Protein AF-A0A2M6UYE9-F1 (afdb_monomer_lite)

pLDDT: mean 88.71, std 7.34, range [60.59, 97.81]

Sequence (151 aa):
MQLEGYADQTVAGYSALMRASLHWTAFEMFKKALNIKDTREIFKLHPFDSHLETIRACFTSKDFFQVVRGHLTDNKQKQQLDAFAAGDQISPLVLAKALRHIFFHGALTPNAGGASPAEVVIICDELCKYMVEVIDGEFFRHTEELIKVIG

Radius of gyration: 16.43 Å; chains: 1; bounding box: 41×33×53 Å

Secondary structure (DSSP, 8-state):
---TTS-HHHHHHHHHHHHHHHHHHHHHHHHHHTT---HHHHHHHS--HHHHHHHHHT---HHHHHHHHHH---HHHHHHHHHHHHT----THHHHHHHHHHHHTT---TTGGG--HHHHHHHHHHHHHHHHHHHHHHHHHHHHHHHHHH-

Foldseek 3Di:
DDDPPDDPLQVLLLVLLVLLLVLLVVLVVLCVVVVPPDCVVLCVVQPQVVLLVQLLVLPPQPQLLVQLLVPDPDPVLNVLSVCSNVVHRGDLVSVSVSSNVCVVVVSDGCCGRNRGSVSSNSNSVSSSVSSVVSSVVVVVVVVVVVVVVVD

Structure (mmCIF, N/CA/C/O backbone):
data_AF-A0A2M6UYE9-F1
#
_entry.id   AF-A0A2M6UYE9-F1
#
loop_
_atom_site.group_PDB
_atom_site.id
_atom_site.type_symbol
_atom_site.label_atom_id
_atom_site.label_alt_id
_atom_site.label_comp_id
_atom_site.label_asym_id
_atom_site.label_entity_id
_atom_site.label_seq_id
_atom_site.pdbx_PDB_ins_code
_atom_site.Cartn_x
_atom_site.Cartn_y
_atom_site.Cartn_z
_atom_site.occupancy
_atom_site.B_iso_or_equiv
_atom_site.auth_seq_id
_atom_site.auth_comp_id
_atom_site.auth_asym_id
_atom_site.auth_atom_id
_atom_site.pdbx_PDB_model_num
ATOM 1 N N . MET A 1 1 ? -5.298 -14.405 -13.544 1.00 62.22 1 MET A N 1
ATOM 2 C CA . MET A 1 1 ? -5.767 -13.979 -14.883 1.00 62.22 1 MET A CA 1
ATOM 3 C C . MET A 1 1 ? -4.973 -14.759 -15.928 1.00 62.22 1 MET A C 1
ATOM 5 O O . MET A 1 1 ? -3.863 -15.152 -15.599 1.00 62.22 1 MET A O 1
ATOM 9 N N . GLN A 1 2 ? -5.506 -15.014 -17.125 1.00 68.81 2 GLN A N 1
ATOM 10 C CA . GLN A 1 2 ? -4.727 -15.504 -18.273 1.00 68.81 2 GLN A CA 1
ATOM 11 C C . GLN A 1 2 ? -4.774 -14.417 -19.351 1.00 68.81 2 GLN A C 1
ATOM 13 O O . GLN A 1 2 ? -5.862 -13.967 -19.700 1.00 68.81 2 GLN A O 1
ATOM 18 N N . LEU A 1 3 ? -3.611 -13.948 -19.806 1.00 75.81 3 LEU A N 1
ATOM 19 C CA . LEU A 1 3 ? -3.490 -12.980 -20.898 1.00 75.81 3 LEU A CA 1
ATOM 20 C C . LEU A 1 3 ? -2.648 -13.628 -21.996 1.00 75.81 3 LEU A C 1
ATOM 22 O O . LEU A 1 3 ? -1.452 -13.847 -21.806 1.00 75.81 3 LEU A O 1
ATOM 26 N N . GLU A 1 4 ? -3.272 -13.965 -23.120 1.00 74.25 4 GLU A N 1
ATOM 27 C CA . GLU A 1 4 ? -2.571 -14.573 -24.252 1.00 74.25 4 GLU A CA 1
ATOM 28 C C . GLU A 1 4 ? -1.496 -13.621 -24.804 1.00 74.25 4 GLU A C 1
ATOM 30 O O . GLU A 1 4 ? -1.724 -12.421 -24.950 1.00 74.25 4 GLU A O 1
ATOM 35 N N . GLY A 1 5 ? -0.304 -14.156 -25.087 1.00 77.38 5 GLY A N 1
ATOM 36 C CA . GLY A 1 5 ? 0.824 -13.397 -25.644 1.00 77.38 5 GLY A CA 1
ATOM 37 C C . GLY A 1 5 ? 1.720 -12.678 -24.625 1.00 77.38 5 GLY A C 1
ATOM 38 O O . GLY A 1 5 ? 2.726 -12.096 -25.027 1.00 77.38 5 GLY A O 1
ATOM 39 N N . TYR A 1 6 ? 1.414 -12.740 -23.325 1.00 79.44 6 TYR A N 1
ATOM 40 C CA . TYR A 1 6 ? 2.257 -12.180 -22.261 1.00 79.44 6 TYR A CA 1
ATOM 41 C C . TYR A 1 6 ? 3.057 -13.260 -21.527 1.00 79.44 6 TYR A C 1
ATOM 43 O O . TYR A 1 6 ? 2.593 -14.383 -21.354 1.00 79.44 6 TYR A O 1
ATOM 51 N N . ALA A 1 7 ? 4.248 -12.897 -21.038 1.00 86.00 7 ALA A N 1
ATOM 52 C CA . ALA A 1 7 ? 5.017 -13.756 -20.142 1.00 86.00 7 ALA A CA 1
ATOM 53 C C . ALA A 1 7 ? 4.291 -13.931 -18.797 1.00 86.00 7 ALA A C 1
ATOM 55 O O . ALA A 1 7 ? 3.726 -12.969 -18.267 1.00 86.00 7 ALA A O 1
ATOM 56 N N . ASP A 1 8 ? 4.378 -15.124 -18.201 1.00 88.19 8 ASP A N 1
ATOM 57 C CA . ASP A 1 8 ? 3.696 -15.468 -16.941 1.00 88.19 8 ASP A CA 1
ATOM 58 C C . ASP A 1 8 ? 3.968 -14.460 -15.816 1.00 88.19 8 ASP A C 1
ATOM 60 O O . ASP A 1 8 ? 3.067 -14.094 -15.061 1.00 88.19 8 ASP A O 1
ATOM 64 N N . GLN A 1 9 ? 5.196 -13.942 -15.736 1.00 88.25 9 GLN A N 1
ATOM 65 C CA . GLN A 1 9 ? 5.573 -12.936 -14.740 1.00 88.25 9 GLN A CA 1
ATOM 66 C C . GLN A 1 9 ? 4.826 -11.610 -14.931 1.00 88.25 9 GLN A C 1
ATOM 68 O O . GLN A 1 9 ? 4.393 -10.997 -13.957 1.00 88.25 9 GLN A O 1
ATOM 73 N N . THR A 1 10 ? 4.613 -11.175 -16.174 1.00 88.88 10 THR A N 1
ATOM 74 C CA . THR A 1 10 ? 3.824 -9.973 -16.470 1.00 88.88 10 THR A CA 1
ATOM 75 C C . THR A 1 10 ? 2.355 -10.193 -16.111 1.00 88.88 10 THR A C 1
ATOM 77 O O . THR A 1 10 ? 1.732 -9.324 -15.501 1.00 88.88 10 THR A O 1
ATOM 80 N N . VAL A 1 11 ? 1.806 -11.377 -16.406 1.00 92.94 11 VAL A N 1
ATOM 81 C CA . VAL A 1 11 ? 0.434 -11.749 -16.015 1.00 92.94 11 VAL A CA 1
ATOM 82 C C . VAL A 1 11 ? 0.271 -11.770 -14.493 1.00 92.94 11 VAL A C 1
ATOM 84 O O . VAL A 1 11 ? -0.741 -11.286 -13.970 1.00 92.94 11 VAL A O 1
ATOM 87 N N . ALA A 1 12 ? 1.267 -12.287 -13.771 1.00 93.94 12 ALA A N 1
ATOM 88 C CA . ALA A 1 12 ? 1.303 -12.278 -12.314 1.00 93.94 12 ALA A CA 1
ATOM 89 C C . ALA A 1 12 ? 1.323 -10.844 -11.766 1.00 93.94 12 ALA A C 1
ATOM 91 O O . ALA A 1 12 ? 0.519 -10.519 -10.894 1.00 93.94 12 ALA A O 1
ATOM 92 N N . GLY A 1 13 ? 2.149 -9.966 -12.340 1.00 94.19 13 GLY A N 1
ATOM 93 C CA . GLY A 1 13 ? 2.201 -8.553 -11.970 1.00 94.19 13 GLY A CA 1
ATOM 94 C C . GLY A 1 13 ? 0.870 -7.825 -12.173 1.00 94.19 13 GLY A C 1
ATOM 95 O O . GLY A 1 13 ? 0.400 -7.138 -11.268 1.00 94.19 13 GLY A O 1
ATOM 96 N N . TYR A 1 14 ? 0.202 -8.023 -13.315 1.00 95.38 14 TYR A N 1
ATOM 97 C CA . TYR A 1 14 ? -1.133 -7.451 -13.542 1.00 95.38 14 TYR A CA 1
ATOM 98 C C . TYR A 1 14 ? -2.161 -8.006 -12.556 1.00 95.38 14 TYR A C 1
ATOM 100 O O . TYR A 1 14 ? -2.985 -7.262 -12.022 1.00 95.38 14 TYR A O 1
ATOM 108 N N . SER A 1 15 ? -2.100 -9.311 -12.289 1.00 95.75 15 SER A N 1
ATOM 109 C CA . SER A 1 15 ? -2.980 -9.953 -11.311 1.00 95.75 15 SER A CA 1
ATOM 110 C C . SER A 1 15 ? -2.762 -9.379 -9.905 1.00 95.75 15 SER A C 1
ATOM 112 O O . SER A 1 15 ? -3.735 -9.171 -9.182 1.00 95.75 15 SER A O 1
ATOM 114 N N . ALA A 1 16 ? -1.518 -9.076 -9.529 1.00 96.44 16 ALA A N 1
ATOM 115 C CA . ALA A 1 16 ? -1.179 -8.485 -8.240 1.00 96.44 16 ALA A CA 1
ATOM 116 C C . ALA A 1 16 ? -1.637 -7.021 -8.126 1.00 96.44 16 ALA A C 1
ATOM 118 O O . ALA A 1 16 ? -2.273 -6.669 -7.133 1.00 96.44 16 ALA A O 1
ATOM 119 N N . LEU A 1 17 ? -1.431 -6.199 -9.163 1.00 96.31 17 LEU A N 1
ATOM 120 C CA . LEU A 1 17 ? -1.948 -4.823 -9.220 1.00 96.31 17 LEU A CA 1
ATOM 121 C C . LEU A 1 17 ? -3.476 -4.780 -9.091 1.00 96.31 17 LEU A C 1
ATOM 123 O O . LEU A 1 17 ? -4.019 -3.978 -8.325 1.00 96.31 17 LEU A O 1
ATOM 127 N N . MET A 1 18 ? -4.174 -5.671 -9.801 1.00 97.19 18 ME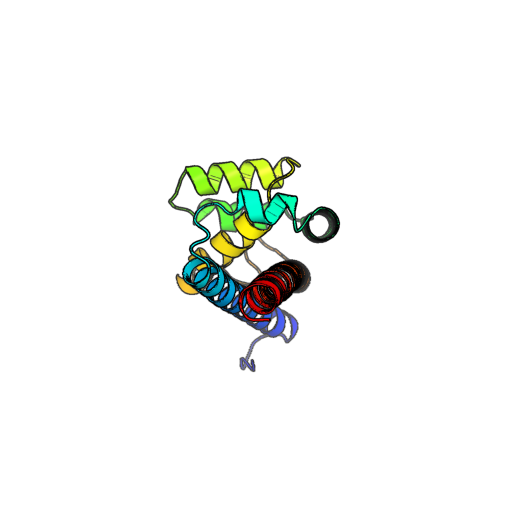T A N 1
ATOM 128 C CA . MET A 1 18 ? -5.627 -5.796 -9.699 1.00 97.19 18 MET A CA 1
ATOM 129 C C . MET A 1 18 ? -6.048 -6.222 -8.290 1.00 97.19 18 MET A C 1
ATOM 131 O O . MET A 1 18 ? -6.933 -5.606 -7.699 1.00 97.19 18 MET A O 1
ATOM 135 N N . ARG A 1 19 ? -5.384 -7.234 -7.717 1.00 97.44 19 ARG A N 1
ATOM 136 C CA . ARG A 1 19 ? -5.658 -7.710 -6.356 1.00 97.44 19 ARG A CA 1
ATOM 137 C C . ARG A 1 19 ? -5.482 -6.592 -5.326 1.00 97.44 19 ARG A C 1
ATOM 139 O O . ARG A 1 19 ? -6.410 -6.359 -4.554 1.00 97.44 19 ARG A O 1
ATOM 146 N N . ALA A 1 20 ? -4.362 -5.873 -5.344 1.00 97.56 20 ALA A N 1
ATOM 147 C CA . ALA A 1 20 ? -4.111 -4.755 -4.434 1.00 97.56 20 ALA A CA 1
ATOM 148 C C . ALA A 1 20 ? -5.142 -3.630 -4.599 1.00 97.56 20 ALA A C 1
ATOM 150 O O . ALA A 1 20 ? -5.629 -3.079 -3.612 1.00 97.56 20 ALA A O 1
ATOM 151 N N . SER A 1 21 ? -5.544 -3.342 -5.838 1.00 97.31 21 SER A N 1
ATOM 152 C CA . SER A 1 21 ? -6.580 -2.349 -6.133 1.00 97.31 21 SER A CA 1
ATOM 153 C C . SER A 1 21 ? -7.942 -2.731 -5.542 1.00 97.31 21 SER A C 1
ATOM 155 O O . SER A 1 21 ? -8.621 -1.879 -4.967 1.00 97.31 21 SER A O 1
ATOM 157 N N . LEU A 1 22 ? -8.328 -4.009 -5.628 1.00 97.00 22 LEU A N 1
ATOM 158 C CA . LEU A 1 22 ? -9.563 -4.521 -5.025 1.00 97.00 22 LEU A CA 1
ATOM 159 C C . LEU A 1 22 ? -9.511 -4.513 -3.492 1.00 97.00 22 LEU A C 1
ATOM 161 O O . LEU A 1 22 ? -10.486 -4.112 -2.858 1.00 97.00 22 LEU A O 1
ATOM 165 N N . HIS A 1 23 ? -8.376 -4.889 -2.894 1.00 97.62 23 HIS A N 1
ATOM 166 C CA . HIS A 1 23 ? -8.188 -4.815 -1.441 1.00 97.62 23 HIS A CA 1
ATOM 167 C C . HIS A 1 23 ? -8.283 -3.373 -0.939 1.00 97.62 23 HIS A C 1
ATOM 169 O O . HIS A 1 23 ? -8.942 -3.125 0.066 1.00 97.62 23 HIS A O 1
ATOM 175 N N . TRP A 1 24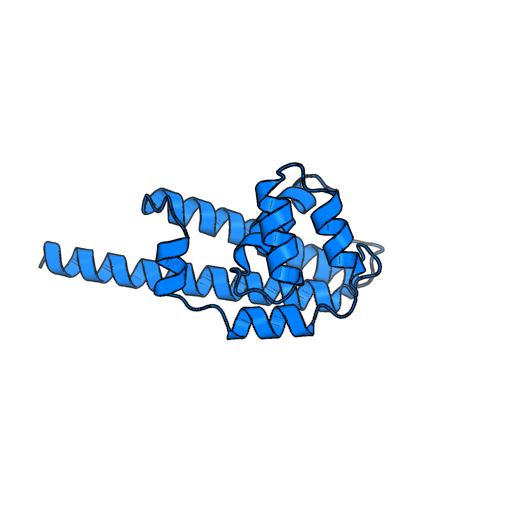 ? -7.723 -2.405 -1.673 1.00 96.69 24 TRP A N 1
ATOM 176 C CA . TRP A 1 24 ? -7.897 -0.990 -1.343 1.00 96.69 24 TRP A CA 1
ATOM 177 C C . TRP A 1 24 ? -9.368 -0.575 -1.368 1.00 96.69 24 TRP A C 1
ATOM 179 O O . TRP A 1 24 ? -9.830 0.114 -0.462 1.00 96.69 24 TRP A O 1
ATOM 189 N N . THR A 1 25 ? -10.131 -1.002 -2.376 1.00 95.88 25 THR A N 1
ATOM 190 C CA . THR A 1 25 ? -11.571 -0.722 -2.424 1.00 95.88 25 THR A CA 1
ATOM 191 C C . THR A 1 25 ? -12.309 -1.334 -1.230 1.00 95.88 25 THR A C 1
ATOM 193 O O . THR A 1 25 ? -13.133 -0.650 -0.622 1.00 95.88 25 THR A O 1
ATOM 196 N N . ALA A 1 26 ? -11.993 -2.576 -0.847 1.00 96.06 26 ALA A N 1
ATOM 197 C CA . ALA A 1 26 ? -12.557 -3.202 0.350 1.00 96.06 26 ALA A CA 1
ATOM 198 C C . ALA A 1 26 ? -12.201 -2.414 1.622 1.00 96.06 26 ALA A C 1
ATOM 200 O O . ALA A 1 26 ? -13.083 -2.092 2.417 1.00 96.06 26 ALA A O 1
ATOM 201 N N . PHE A 1 27 ? -10.939 -2.012 1.761 1.00 95.19 27 PHE A N 1
ATOM 202 C CA . PHE A 1 27 ? -10.446 -1.193 2.864 1.00 95.19 27 PHE A CA 1
ATOM 203 C C . PHE A 1 27 ? -11.143 0.178 2.951 1.00 95.19 27 PHE A C 1
ATOM 205 O O . PHE A 1 27 ? -11.522 0.628 4.034 1.00 95.19 27 PHE A O 1
ATOM 212 N N . GLU A 1 28 ? -11.376 0.850 1.819 1.00 94.00 28 GLU A N 1
ATOM 213 C CA . GLU A 1 28 ? -12.136 2.107 1.781 1.00 94.00 28 GLU A CA 1
ATOM 214 C C . GLU A 1 28 ? -13.582 1.920 2.246 1.00 94.00 28 GLU A C 1
ATOM 216 O O . GLU A 1 28 ? -14.096 2.748 3.006 1.00 94.00 28 GLU A O 1
ATOM 221 N N . MET A 1 29 ? -14.241 0.842 1.812 1.00 95.31 29 MET A N 1
ATOM 222 C CA . MET A 1 29 ? -15.608 0.539 2.240 1.00 95.31 29 MET A CA 1
ATOM 223 C C . MET A 1 29 ? -15.669 0.180 3.721 1.00 95.31 29 MET A C 1
ATOM 225 O O . MET A 1 29 ? -16.563 0.654 4.419 1.00 95.31 29 MET A O 1
ATOM 229 N N . PHE A 1 30 ? -14.689 -0.570 4.217 1.00 93.50 30 PHE A N 1
ATOM 230 C CA . PHE A 1 30 ? -14.559 -0.902 5.629 1.00 93.50 30 PHE A CA 1
ATOM 231 C C . PHE A 1 30 ? -14.445 0.352 6.503 1.00 93.50 30 PHE A C 1
ATOM 233 O O . PHE A 1 30 ? -15.254 0.565 7.407 1.00 93.50 30 PHE A O 1
ATOM 240 N N . LYS A 1 31 ? -13.524 1.262 6.165 1.00 91.69 31 LYS A N 1
ATOM 241 C CA . LYS A 1 31 ? -13.409 2.553 6.858 1.00 91.69 31 LYS A CA 1
ATOM 242 C C . LYS A 1 31 ?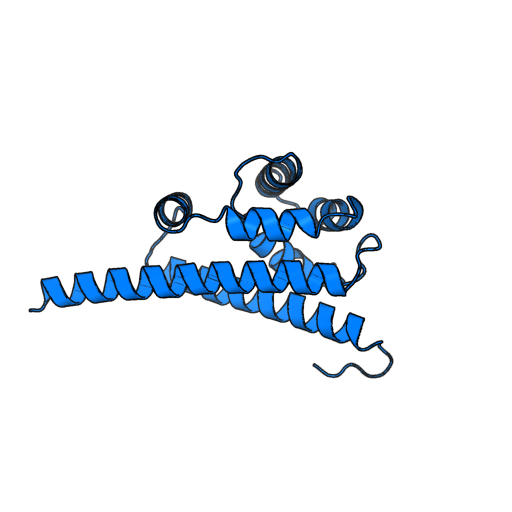 -14.709 3.346 6.841 1.00 91.69 31 LYS A C 1
ATOM 244 O O . LYS A 1 31 ? -15.056 3.978 7.835 1.00 91.69 31 LYS A O 1
ATOM 249 N N . LYS A 1 32 ? -15.416 3.341 5.708 1.00 92.88 32 LYS A N 1
ATOM 250 C CA . LYS A 1 32 ? -16.702 4.031 5.574 1.00 92.88 32 LYS A CA 1
ATOM 251 C C . LYS A 1 32 ? -17.758 3.420 6.498 1.00 92.88 32 LYS A C 1
ATOM 253 O O . LYS A 1 32 ? -18.482 4.179 7.134 1.00 92.88 32 LYS A O 1
ATOM 258 N N . ALA A 1 33 ? -17.823 2.093 6.594 1.00 91.38 33 ALA A N 1
ATOM 259 C CA . ALA A 1 33 ? -18.753 1.388 7.476 1.00 91.38 33 ALA A CA 1
ATOM 260 C C . ALA A 1 33 ? -18.513 1.722 8.957 1.00 91.38 33 ALA A C 1
ATOM 262 O O . ALA A 1 33 ? -19.467 1.924 9.700 1.00 91.38 33 ALA A O 1
ATOM 263 N N . LEU A 1 34 ? -17.248 1.866 9.357 1.00 87.69 34 LEU A N 1
ATOM 264 C CA . LEU A 1 34 ? -16.853 2.224 10.723 1.00 87.69 34 LEU A CA 1
ATOM 265 C C . LEU A 1 34 ? -16.777 3.739 10.980 1.00 87.69 34 LEU A C 1
ATOM 267 O O . LEU A 1 34 ? -16.364 4.166 12.053 1.00 87.69 34 LEU A O 1
ATOM 271 N N . ASN A 1 35 ? -17.144 4.572 10.000 1.00 88.19 35 ASN A N 1
ATOM 272 C CA . ASN A 1 35 ? -17.016 6.033 10.062 1.00 88.19 35 ASN A CA 1
ATOM 273 C C . ASN A 1 35 ? -15.589 6.521 10.421 1.00 88.19 35 ASN A C 1
ATOM 275 O O . ASN A 1 35 ? -15.406 7.598 10.995 1.00 88.19 35 ASN A O 1
ATOM 279 N N . ILE A 1 36 ? -14.561 5.756 10.037 1.00 85.50 36 ILE A N 1
ATOM 280 C CA . ILE A 1 36 ? -13.154 6.105 10.251 1.00 85.50 36 ILE A CA 1
ATOM 281 C C . ILE A 1 36 ? -12.736 7.133 9.199 1.00 85.50 36 ILE A C 1
ATOM 283 O O . ILE A 1 36 ? -12.431 6.812 8.043 1.00 85.50 36 ILE A O 1
ATOM 287 N N . LYS A 1 37 ? -12.707 8.401 9.611 1.00 78.69 37 LYS A N 1
ATOM 288 C CA . LYS A 1 37 ? -12.279 9.520 8.757 1.00 78.69 37 LYS A CA 1
ATOM 289 C C . LYS A 1 37 ? -10.762 9.662 8.704 1.00 78.69 37 LYS A C 1
ATOM 291 O O . LYS A 1 37 ? -10.223 10.040 7.663 1.00 78.69 37 LYS A O 1
ATOM 296 N N . ASP A 1 38 ? -10.081 9.336 9.799 1.00 77.50 38 ASP A N 1
ATOM 297 C CA . ASP A 1 38 ? -8.642 9.508 9.949 1.00 77.50 38 ASP A CA 1
ATOM 298 C C . ASP A 1 38 ? -7.926 8.162 10.096 1.00 77.50 38 ASP A C 1
ATOM 300 O O . ASP A 1 38 ? -8.083 7.449 11.080 1.00 77.50 38 ASP A O 1
ATOM 304 N N . THR A 1 39 ? -7.094 7.813 9.116 1.00 78.75 39 THR A N 1
ATOM 305 C CA . THR A 1 39 ? -6.303 6.574 9.152 1.00 78.75 39 THR A CA 1
ATOM 306 C C . THR A 1 39 ? -5.158 6.618 10.159 1.00 78.75 39 THR A C 1
ATOM 308 O O . THR A 1 39 ? -4.553 5.586 10.417 1.00 78.75 39 THR A O 1
ATOM 311 N N . ARG A 1 40 ? -4.844 7.778 10.750 1.00 78.38 40 ARG A N 1
ATOM 312 C CA . ARG A 1 40 ? -3.806 7.872 11.788 1.00 78.38 40 ARG A CA 1
ATOM 313 C C . ARG A 1 40 ? -4.163 7.085 13.047 1.00 78.38 40 ARG A C 1
ATOM 315 O O . ARG A 1 40 ? -3.258 6.631 13.735 1.00 78.38 40 ARG A O 1
ATOM 322 N N . GLU A 1 41 ? -5.450 6.921 13.347 1.00 76.62 41 GLU A N 1
ATOM 323 C CA . GLU A 1 41 ? -5.905 6.107 14.482 1.00 76.62 41 GLU A CA 1
ATOM 324 C C . GLU A 1 41 ? -5.651 4.621 14.231 1.00 76.62 41 GLU A C 1
ATOM 326 O O . GLU A 1 41 ? -5.102 3.942 15.094 1.00 76.62 41 GLU A O 1
ATOM 331 N N . ILE A 1 42 ? -5.918 4.162 13.005 1.00 81.12 42 ILE A N 1
ATOM 332 C CA . ILE A 1 42 ? -5.599 2.803 12.553 1.00 81.12 42 ILE A CA 1
ATOM 333 C C . ILE A 1 42 ? -4.104 2.513 12.733 1.00 81.12 42 ILE A C 1
ATOM 335 O O . ILE A 1 42 ? -3.746 1.477 13.274 1.00 81.12 42 ILE A O 1
ATOM 339 N N . PHE A 1 43 ? -3.220 3.436 12.346 1.00 82.62 43 PHE A N 1
ATOM 340 C CA . PHE A 1 43 ? -1.769 3.204 12.405 1.00 82.62 43 PHE A CA 1
ATOM 341 C C . PHE A 1 43 ? -1.210 3.053 13.818 1.00 82.62 43 PHE A C 1
ATOM 343 O O . PHE A 1 43 ? -0.165 2.436 13.992 1.00 82.62 43 PHE A O 1
ATOM 350 N N . LYS A 1 44 ? -1.883 3.612 14.829 1.00 83.00 44 LYS A N 1
ATOM 351 C CA . LYS A 1 44 ? -1.479 3.421 16.229 1.00 83.00 44 LYS A CA 1
ATOM 352 C C . LYS A 1 44 ? -1.794 2.014 16.727 1.00 83.00 44 LYS A C 1
ATOM 354 O O . LYS A 1 44 ? -1.093 1.521 17.602 1.00 83.00 44 LYS A O 1
ATOM 359 N N . LEU A 1 45 ? -2.867 1.419 16.211 1.00 86.50 45 LEU A N 1
ATOM 360 C CA . LEU A 1 45 ? -3.347 0.098 16.613 1.00 86.50 45 LEU A CA 1
ATOM 361 C C . LEU A 1 45 ? -2.745 -1.015 15.747 1.00 86.50 45 LEU A C 1
ATOM 363 O O . LEU A 1 45 ? -2.568 -2.129 16.226 1.00 86.50 45 LEU A O 1
ATOM 367 N N . HIS A 1 46 ? -2.388 -0.685 14.505 1.00 90.25 46 HIS A N 1
ATOM 368 C CA . HIS A 1 46 ? -1.890 -1.609 13.489 1.00 90.25 46 HIS A CA 1
ATOM 369 C C . HIS A 1 46 ? -0.563 -1.084 12.922 1.00 90.25 46 HIS A C 1
ATOM 371 O O . HIS A 1 46 ? -0.564 -0.422 11.871 1.00 90.25 46 HIS A O 1
ATOM 377 N N . PRO A 1 47 ? 0.561 -1.304 13.635 1.00 89.62 47 PRO A N 1
ATOM 378 C CA . PRO A 1 47 ? 1.881 -0.882 13.176 1.00 89.62 47 PRO A CA 1
ATOM 379 C C . PRO A 1 47 ? 2.228 -1.547 11.841 1.00 89.62 47 PRO A C 1
ATOM 381 O O . PRO A 1 47 ? 1.752 -2.635 11.528 1.00 89.62 47 PRO A O 1
ATOM 384 N N . PHE A 1 48 ? 3.043 -0.873 11.033 1.00 91.62 48 PHE A N 1
ATOM 385 C CA . PHE A 1 48 ? 3.316 -1.273 9.648 1.00 91.62 48 PHE A CA 1
ATOM 386 C C . PHE A 1 48 ? 4.803 -1.449 9.338 1.00 91.62 48 PHE A C 1
ATOM 388 O O . PHE A 1 48 ? 5.160 -1.577 8.168 1.00 91.62 48 PHE A O 1
ATOM 395 N N . ASP A 1 49 ? 5.672 -1.430 10.350 1.00 90.56 49 ASP A N 1
ATOM 396 C CA . ASP A 1 49 ? 7.127 -1.410 10.171 1.00 90.56 49 ASP A CA 1
ATOM 397 C C . ASP A 1 49 ? 7.631 -2.595 9.331 1.00 90.56 49 ASP A C 1
ATOM 399 O O . ASP A 1 49 ? 8.353 -2.392 8.357 1.00 90.56 49 ASP A O 1
ATOM 403 N N . SER A 1 50 ? 7.167 -3.815 9.616 1.00 91.06 50 SER A N 1
ATOM 404 C CA . SER A 1 50 ? 7.561 -5.033 8.888 1.00 91.06 50 SER A CA 1
ATOM 405 C C . SER A 1 50 ? 7.154 -5.011 7.408 1.00 91.06 50 SER A C 1
ATOM 407 O O . SER A 1 50 ? 7.945 -5.358 6.523 1.00 91.06 50 SER A O 1
ATOM 409 N N . HIS A 1 51 ? 5.929 -4.568 7.111 1.00 92.81 51 HIS A N 1
ATOM 410 C CA . HIS A 1 51 ? 5.462 -4.409 5.734 1.00 92.81 51 HIS A CA 1
ATOM 411 C C . HIS A 1 51 ? 6.244 -3.313 5.019 1.00 92.81 51 HIS A C 1
ATOM 413 O O . HIS A 1 51 ? 6.628 -3.472 3.862 1.00 92.81 51 HIS A O 1
ATOM 419 N N . LEU A 1 52 ? 6.502 -2.202 5.709 1.00 89.88 52 LEU A N 1
ATOM 420 C CA . LEU A 1 52 ? 7.246 -1.077 5.167 1.00 89.88 52 LEU A CA 1
ATOM 421 C C . LEU A 1 52 ? 8.681 -1.475 4.808 1.00 89.88 52 LEU A C 1
ATOM 423 O O . LEU A 1 52 ? 9.145 -1.130 3.723 1.00 89.88 52 LEU A O 1
ATOM 427 N N . GLU A 1 53 ? 9.362 -2.222 5.675 1.00 90.06 53 GLU A N 1
ATOM 428 C CA . GLU A 1 53 ? 10.699 -2.764 5.421 1.00 90.06 53 GLU A CA 1
ATOM 429 C C . GLU A 1 53 ? 10.716 -3.685 4.199 1.00 90.06 53 GLU A C 1
ATOM 431 O O . GLU A 1 53 ? 11.547 -3.511 3.306 1.00 90.06 53 GLU A O 1
ATOM 436 N N . THR A 1 54 ? 9.759 -4.612 4.108 1.00 91.19 54 THR A N 1
ATOM 437 C CA . THR A 1 54 ? 9.667 -5.561 2.986 1.00 91.19 54 THR A CA 1
ATOM 438 C C . THR A 1 54 ? 9.409 -4.843 1.664 1.00 91.19 54 THR A C 1
ATOM 440 O O . THR A 1 54 ? 10.071 -5.099 0.655 1.00 91.19 54 THR A O 1
ATOM 443 N N . ILE A 1 55 ? 8.479 -3.889 1.676 1.00 90.56 55 ILE A N 1
ATOM 444 C CA . ILE A 1 55 ? 8.162 -3.063 0.517 1.00 90.56 55 ILE A CA 1
ATOM 445 C C . ILE A 1 55 ? 9.405 -2.263 0.089 1.00 90.56 55 ILE A C 1
ATOM 447 O O . ILE A 1 55 ? 9.751 -2.257 -1.090 1.00 90.56 55 ILE A O 1
ATOM 451 N N . ARG A 1 56 ? 10.123 -1.641 1.036 1.00 87.06 56 ARG A N 1
ATOM 452 C CA . ARG A 1 56 ? 11.367 -0.886 0.784 1.00 87.06 56 ARG A CA 1
ATOM 453 C C . ARG A 1 56 ? 12.502 -1.741 0.244 1.00 87.06 56 ARG A C 1
ATOM 455 O O . ARG A 1 56 ? 13.229 -1.271 -0.625 1.00 87.06 56 ARG A O 1
ATOM 462 N N . ALA A 1 57 ? 12.631 -2.984 0.695 1.00 87.88 57 ALA A N 1
ATOM 463 C CA . ALA A 1 57 ? 13.633 -3.908 0.172 1.00 87.88 57 ALA A CA 1
ATOM 464 C C . ALA A 1 57 ? 13.419 -4.227 -1.320 1.00 87.88 57 ALA A C 1
ATOM 466 O O . ALA A 1 57 ? 14.384 -4.472 -2.040 1.00 87.88 57 ALA A O 1
ATOM 467 N N . CYS A 1 58 ? 12.173 -4.170 -1.800 1.00 83.56 58 CYS A N 1
ATOM 468 C CA . CYS A 1 58 ? 11.828 -4.378 -3.210 1.00 83.56 58 CYS A CA 1
ATOM 469 C C . CYS A 1 58 ? 11.973 -3.113 -4.069 1.00 83.56 58 CYS A C 1
ATOM 471 O O . CYS A 1 58 ? 11.861 -3.177 -5.290 1.00 83.56 58 CYS A O 1
ATOM 473 N N . PHE A 1 59 ? 12.226 -1.954 -3.458 1.00 72.88 59 PHE A N 1
ATOM 474 C CA . PHE A 1 59 ? 12.392 -0.679 -4.154 1.00 72.88 59 PHE A CA 1
ATOM 475 C C . PHE A 1 59 ? 13.835 -0.483 -4.647 1.00 72.88 59 PHE A C 1
ATOM 477 O O . PHE A 1 59 ? 14.495 0.504 -4.321 1.00 72.88 59 PHE A O 1
ATOM 484 N N . THR A 1 60 ? 14.343 -1.423 -5.451 1.00 65.19 60 THR A N 1
ATOM 485 C CA . THR A 1 60 ? 15.700 -1.317 -6.016 1.00 65.19 60 THR A CA 1
ATOM 486 C C . THR A 1 60 ? 15.764 -0.340 -7.196 1.00 65.19 60 THR A C 1
ATOM 488 O O . THR A 1 60 ? 16.767 0.356 -7.370 1.00 65.19 60 THR A O 1
ATOM 491 N N . SER A 1 61 ? 14.674 -0.206 -7.963 1.00 61.41 61 SER A N 1
ATOM 492 C CA . SER A 1 61 ? 14.547 0.782 -9.037 1.00 61.41 61 SER A CA 1
ATOM 493 C C . SER A 1 61 ? 13.807 2.034 -8.544 1.00 61.41 61 SER A C 1
ATOM 495 O O . SER A 1 61 ? 12.629 2.002 -8.182 1.00 61.41 61 SER A O 1
ATOM 497 N N . LYS A 1 62 ? 14.488 3.189 -8.549 1.00 64.94 62 LYS A N 1
ATOM 498 C CA . LYS A 1 62 ? 13.850 4.495 -8.270 1.00 64.94 62 LYS A CA 1
ATOM 499 C C . LYS A 1 62 ? 12.735 4.816 -9.275 1.00 64.94 62 LYS A C 1
ATOM 501 O O . LYS A 1 62 ? 11.853 5.624 -8.991 1.00 64.94 62 LYS A O 1
ATOM 506 N N . ASP A 1 63 ? 12.756 4.159 -10.424 1.00 77.00 63 ASP A N 1
ATOM 507 C CA . ASP A 1 63 ? 11.951 4.488 -11.587 1.00 77.00 63 ASP A CA 1
ATOM 508 C C . ASP A 1 63 ? 10.480 4.066 -11.446 1.00 77.00 63 ASP A C 1
ATOM 510 O O . ASP A 1 63 ? 9.603 4.834 -11.842 1.00 77.00 63 ASP A O 1
ATOM 514 N N . PHE A 1 64 ? 10.166 2.932 -10.798 1.00 83.62 64 PHE A N 1
ATOM 515 C CA . PHE A 1 64 ? 8.766 2.541 -10.547 1.00 83.62 64 PHE A CA 1
ATOM 516 C C . PHE A 1 64 ? 8.029 3.605 -9.732 1.00 83.62 64 PHE A C 1
ATOM 518 O O . PHE A 1 64 ? 6.937 4.057 -10.077 1.00 83.62 64 PHE A O 1
ATOM 525 N N . PHE A 1 65 ? 8.672 4.049 -8.655 1.00 83.88 65 PHE A N 1
ATOM 526 C CA . PHE A 1 65 ? 8.133 5.067 -7.774 1.00 83.88 65 PHE A CA 1
ATOM 527 C C . PHE A 1 65 ? 7.960 6.405 -8.498 1.00 83.88 65 PHE A C 1
ATOM 529 O O . PHE A 1 65 ? 6.928 7.056 -8.337 1.00 83.88 65 PHE A O 1
ATOM 536 N N . GLN A 1 66 ? 8.928 6.807 -9.329 1.00 86.31 66 GLN A N 1
ATOM 537 C CA . GLN A 1 66 ? 8.802 8.027 -10.127 1.00 86.31 66 GLN A CA 1
ATOM 538 C C . GLN A 1 66 ? 7.646 7.941 -11.124 1.00 86.31 66 GLN A C 1
ATOM 540 O O . GLN A 1 66 ? 6.927 8.926 -11.293 1.00 86.31 66 GLN A O 1
ATOM 545 N N . VAL A 1 67 ? 7.400 6.771 -11.723 1.00 88.75 67 VAL A N 1
ATOM 546 C CA . VAL A 1 67 ? 6.222 6.566 -12.576 1.00 88.75 67 VAL A CA 1
ATOM 547 C C . VAL A 1 67 ? 4.936 6.717 -11.770 1.00 88.75 67 VAL A C 1
ATOM 549 O O . VAL A 1 67 ? 4.052 7.466 -12.189 1.00 88.75 67 VAL A O 1
ATOM 552 N N . VAL A 1 68 ? 4.834 6.078 -10.601 1.00 89.69 68 VAL A N 1
ATOM 553 C CA . VAL A 1 68 ? 3.658 6.213 -9.726 1.00 89.69 68 VAL A CA 1
ATOM 554 C C . VAL A 1 68 ? 3.449 7.684 -9.352 1.00 89.69 68 VAL A C 1
ATOM 556 O O . VAL A 1 68 ? 2.383 8.253 -9.579 1.00 89.69 68 VAL A O 1
ATOM 559 N N . ARG A 1 69 ? 4.491 8.347 -8.851 1.00 90.69 69 ARG A N 1
ATOM 560 C CA . ARG A 1 69 ? 4.461 9.757 -8.454 1.00 90.69 69 ARG A CA 1
ATOM 561 C C . ARG A 1 69 ? 4.083 10.692 -9.607 1.00 90.69 69 ARG A C 1
ATOM 563 O O . ARG A 1 69 ? 3.320 11.638 -9.398 1.00 90.69 69 ARG A O 1
ATOM 570 N N . GLY A 1 70 ? 4.613 10.446 -10.804 1.00 90.81 70 GLY A N 1
ATOM 571 C CA . GLY A 1 70 ? 4.402 11.264 -12.000 1.00 90.81 70 GLY A CA 1
ATOM 572 C C . GLY A 1 70 ? 2.952 11.285 -12.481 1.00 90.81 70 GLY A C 1
ATOM 573 O O . GLY A 1 70 ? 2.504 12.302 -13.003 1.00 90.81 70 GLY A O 1
ATOM 574 N N . HIS A 1 71 ? 2.203 10.209 -12.234 1.00 92.19 71 HIS A N 1
ATOM 575 C CA . HIS A 1 71 ? 0.794 10.095 -12.619 1.00 92.19 71 HIS A CA 1
ATOM 576 C C . HIS A 1 71 ? -0.188 10.604 -11.558 1.00 92.19 71 HIS A 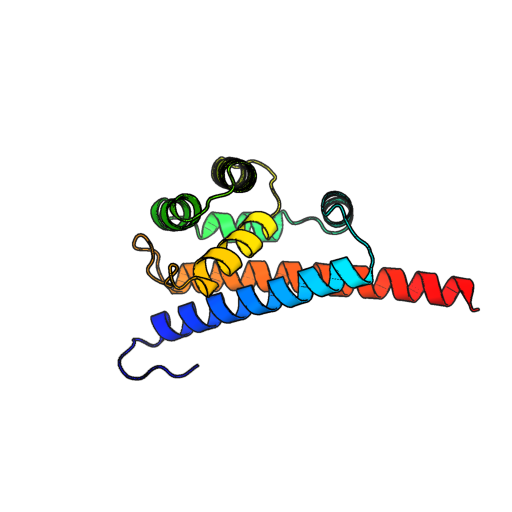C 1
ATOM 578 O O . HIS A 1 71 ? -1.386 10.691 -11.821 1.00 92.19 71 HIS A O 1
ATOM 584 N N . LEU A 1 72 ? 0.286 10.964 -10.362 1.00 90.12 72 LEU A N 1
ATOM 585 C CA . LEU A 1 72 ? -0.566 11.608 -9.369 1.00 90.12 72 LEU A CA 1
ATOM 586 C C . LEU A 1 72 ? -0.873 13.053 -9.780 1.00 90.12 72 LEU A C 1
ATOM 588 O O . LEU A 1 72 ? -0.022 13.772 -10.306 1.00 90.12 72 LEU A O 1
ATOM 592 N N . THR A 1 73 ? -2.076 13.525 -9.470 1.00 88.06 73 THR A N 1
ATOM 593 C CA . THR A 1 73 ? -2.464 14.938 -9.630 1.00 88.06 73 THR A CA 1
ATOM 594 C C . THR A 1 73 ? -2.526 15.670 -8.290 1.00 88.06 73 THR A C 1
ATOM 596 O O . THR A 1 73 ? -2.195 16.851 -8.224 1.00 88.06 73 THR A O 1
ATOM 599 N N . ASP A 1 74 ? -2.856 14.963 -7.207 1.00 89.94 74 ASP A N 1
ATOM 600 C CA . ASP A 1 74 ? -2.911 15.502 -5.847 1.00 89.94 74 ASP A CA 1
ATOM 601 C C . ASP A 1 74 ? -1.503 15.747 -5.270 1.00 89.94 74 ASP A C 1
ATOM 603 O O . ASP A 1 74 ? -0.735 14.814 -5.017 1.00 89.94 74 ASP A O 1
ATOM 607 N N . ASN A 1 75 ? -1.179 17.018 -5.011 1.00 90.25 75 ASN A N 1
ATOM 608 C CA . ASN A 1 75 ? 0.097 17.431 -4.424 1.00 90.25 75 ASN A CA 1
ATOM 609 C C . ASN A 1 75 ? 0.318 16.868 -3.017 1.00 90.25 75 ASN A C 1
ATOM 611 O O . ASN A 1 75 ? 1.455 16.553 -2.666 1.00 90.25 75 ASN A O 1
ATOM 615 N N . LYS A 1 76 ? -0.742 16.698 -2.219 1.00 89.50 76 LYS A N 1
ATOM 616 C CA . LYS A 1 76 ? -0.618 16.113 -0.881 1.00 89.50 76 LYS A CA 1
ATOM 617 C C . LYS A 1 76 ? -0.210 14.648 -0.982 1.00 89.50 76 LYS A C 1
ATOM 619 O O . LYS A 1 76 ? 0.695 14.213 -0.278 1.00 89.50 76 LYS A O 1
ATOM 624 N N . GLN A 1 77 ? -0.835 13.900 -1.889 1.00 88.06 77 GLN A N 1
ATOM 625 C CA . GLN A 1 77 ? -0.480 12.502 -2.117 1.00 88.06 77 GLN A CA 1
ATOM 626 C C . GLN A 1 77 ? 0.944 12.361 -2.670 1.00 88.06 77 GLN A C 1
ATOM 628 O O . GLN A 1 77 ? 1.665 11.471 -2.229 1.00 88.06 77 GLN A O 1
ATOM 633 N N . LYS A 1 78 ? 1.384 13.267 -3.557 1.00 91.94 78 LYS A N 1
ATOM 634 C CA . LYS A 1 78 ? 2.785 13.322 -4.014 1.00 91.94 78 LYS A CA 1
ATOM 635 C C . LYS A 1 78 ? 3.762 13.517 -2.861 1.00 91.94 78 LYS A C 1
ATOM 637 O O . LYS A 1 78 ? 4.722 12.769 -2.774 1.00 91.94 78 LYS A O 1
ATOM 642 N N . GLN A 1 79 ? 3.497 14.465 -1.963 1.00 91.62 79 GLN A N 1
ATOM 643 C CA . GLN A 1 79 ? 4.359 14.719 -0.804 1.00 91.62 79 GLN A CA 1
ATOM 644 C C . GLN A 1 79 ? 4.431 13.520 0.147 1.00 91.62 79 GLN A C 1
ATOM 646 O O . GLN A 1 79 ? 5.505 13.182 0.628 1.00 91.62 79 GLN A O 1
ATOM 651 N N . GLN A 1 80 ? 3.301 12.857 0.407 1.00 89.81 80 GLN A N 1
ATOM 652 C CA . GLN A 1 80 ? 3.284 11.649 1.238 1.00 89.81 80 GLN A CA 1
ATOM 653 C C . GLN A 1 80 ? 4.077 10.512 0.596 1.00 89.81 80 GLN A C 1
ATOM 655 O O . GLN A 1 80 ? 4.772 9.772 1.286 1.00 89.81 80 GLN A O 1
ATOM 660 N N . LEU A 1 81 ? 3.965 10.384 -0.724 1.00 88.50 81 LEU A N 1
ATOM 661 C CA . LEU A 1 81 ? 4.715 9.407 -1.486 1.00 88.50 81 LEU A CA 1
ATOM 662 C C . LEU A 1 81 ? 6.218 9.757 -1.426 1.00 88.50 81 LEU A C 1
ATOM 664 O O . LEU A 1 81 ? 7.025 8.889 -1.111 1.00 88.50 81 LEU A O 1
ATOM 668 N N . ASP A 1 82 ? 6.601 11.024 -1.622 1.00 89.38 82 ASP A N 1
ATOM 669 C CA . ASP A 1 82 ? 7.993 11.500 -1.521 1.00 89.38 82 ASP A CA 1
ATOM 670 C C . ASP A 1 82 ? 8.613 11.214 -0.149 1.00 89.38 82 ASP A C 1
ATOM 672 O O . ASP A 1 82 ? 9.715 10.675 -0.075 1.00 89.38 82 ASP A O 1
ATOM 676 N N . ALA A 1 83 ? 7.882 11.501 0.929 1.00 88.94 83 ALA A N 1
ATOM 677 C CA . ALA A 1 83 ? 8.285 11.164 2.292 1.00 88.94 83 ALA A CA 1
ATOM 678 C C . ALA A 1 83 ? 8.465 9.645 2.469 1.00 88.94 83 ALA A C 1
ATOM 680 O O . ALA A 1 83 ? 9.473 9.182 3.003 1.00 88.94 83 ALA A O 1
ATOM 681 N N . PHE A 1 84 ? 7.532 8.847 1.938 1.00 85.75 84 PHE A N 1
ATOM 682 C CA . PHE A 1 84 ? 7.632 7.389 1.949 1.00 85.75 84 PHE A CA 1
ATOM 683 C C . PHE A 1 84 ? 8.923 6.888 1.270 1.00 85.75 84 PHE A C 1
ATOM 685 O O . PHE A 1 84 ? 9.595 6.015 1.828 1.00 85.75 84 PHE A O 1
ATOM 692 N N . ALA A 1 85 ? 9.298 7.456 0.116 1.00 82.69 85 ALA A N 1
ATOM 693 C CA . ALA A 1 85 ? 10.542 7.122 -0.588 1.00 82.69 85 ALA A CA 1
ATOM 694 C C . ALA A 1 85 ? 11.807 7.660 0.092 1.00 82.69 85 ALA A C 1
ATOM 696 O O . ALA A 1 85 ? 12.870 7.060 -0.053 1.00 82.69 85 ALA A O 1
ATOM 697 N N . ALA A 1 86 ? 11.711 8.765 0.833 1.00 86.06 86 ALA A N 1
ATOM 698 C CA . ALA A 1 86 ? 12.829 9.338 1.581 1.00 86.06 86 ALA A CA 1
ATOM 699 C C . ALA A 1 86 ? 13.217 8.519 2.826 1.00 86.06 86 ALA A C 1
ATOM 701 O O . ALA A 1 86 ? 14.270 8.764 3.409 1.00 86.06 86 ALA A O 1
ATOM 702 N N . GLY A 1 87 ? 12.402 7.534 3.216 1.00 83.56 87 GLY A N 1
ATOM 703 C CA . GLY A 1 87 ? 12.645 6.704 4.396 1.00 83.56 87 GLY A CA 1
ATOM 704 C C . GLY A 1 87 ? 11.769 7.062 5.598 1.00 83.56 87 GLY A C 1
ATOM 705 O O . GLY A 1 87 ? 11.802 6.342 6.598 1.00 83.56 87 GLY A O 1
ATOM 706 N N . ASP A 1 88 ? 10.920 8.087 5.492 1.00 86.62 88 ASP A N 1
ATOM 707 C CA . ASP A 1 88 ? 10.051 8.519 6.589 1.00 86.62 88 ASP A CA 1
ATOM 708 C C . ASP A 1 88 ? 9.046 7.429 6.971 1.00 86.62 88 ASP A C 1
ATOM 710 O O . ASP A 1 88 ? 8.606 6.642 6.132 1.00 86.62 88 ASP A O 1
ATOM 714 N N . GLN A 1 89 ? 8.638 7.389 8.238 1.00 86.69 89 GLN A N 1
ATOM 715 C CA . GLN A 1 89 ? 7.641 6.441 8.746 1.00 86.69 89 GLN A CA 1
ATOM 716 C C . GLN A 1 89 ? 6.223 6.806 8.271 1.00 86.69 89 GLN A C 1
ATOM 718 O O . GLN A 1 89 ? 5.378 7.299 9.019 1.00 86.69 89 GLN A O 1
ATOM 723 N N . ILE A 1 90 ? 5.983 6.603 6.976 1.00 87.19 90 ILE A N 1
ATOM 724 C CA . ILE A 1 90 ? 4.718 6.839 6.286 1.00 87.19 90 ILE A CA 1
ATOM 725 C C . ILE A 1 90 ? 4.058 5.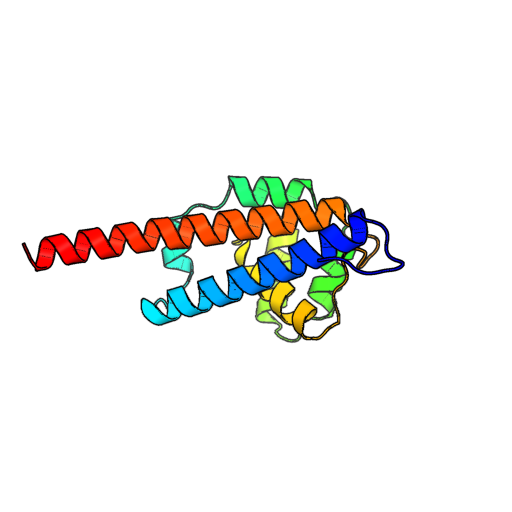497 5.999 1.00 87.19 90 ILE A C 1
ATOM 727 O O . ILE A 1 90 ? 4.688 4.578 5.481 1.00 87.19 90 ILE A O 1
ATOM 731 N N . SER A 1 91 ? 2.759 5.416 6.284 1.00 88.12 91 SER A N 1
ATOM 732 C CA . SER A 1 91 ? 1.995 4.195 6.059 1.00 88.12 91 SER A CA 1
ATOM 733 C C . SER A 1 91 ? 2.073 3.723 4.600 1.00 88.12 91 SER A C 1
ATOM 735 O O . SER A 1 91 ? 1.849 4.526 3.680 1.00 88.12 91 SER A O 1
ATOM 737 N N . PRO A 1 92 ? 2.257 2.410 4.370 1.00 89.69 92 PRO A N 1
ATOM 738 C CA . PRO A 1 92 ? 2.256 1.833 3.030 1.00 89.69 92 PRO A CA 1
ATOM 739 C C . PRO A 1 92 ? 0.896 1.976 2.315 1.00 89.69 92 PRO A C 1
ATOM 741 O O . PRO A 1 92 ? 0.820 1.887 1.091 1.00 89.69 92 PRO A O 1
ATOM 744 N N . LEU A 1 93 ? -0.182 2.324 3.029 1.00 90.94 93 LEU A N 1
ATOM 745 C CA . LEU A 1 93 ? -1.486 2.633 2.431 1.00 90.94 93 LEU A CA 1
ATOM 746 C C . LEU A 1 93 ? -1.471 3.835 1.481 1.00 90.94 93 LEU A C 1
ATOM 748 O O . LEU A 1 93 ? -2.307 3.914 0.579 1.00 90.94 93 LEU A O 1
ATOM 752 N N . VAL A 1 94 ? -0.526 4.768 1.647 1.00 90.12 94 VAL A N 1
ATOM 753 C CA . VAL A 1 94 ? -0.331 5.870 0.690 1.00 90.12 94 VAL A CA 1
ATOM 754 C C . VAL A 1 94 ? -0.006 5.315 -0.698 1.00 90.12 94 VAL A C 1
ATOM 756 O O . VAL A 1 94 ? -0.549 5.797 -1.698 1.00 90.12 94 VAL A O 1
ATOM 759 N N . LEU A 1 95 ? 0.825 4.269 -0.748 1.00 91.94 95 LEU A N 1
ATOM 760 C CA . LEU A 1 95 ? 1.175 3.575 -1.978 1.00 91.94 95 LEU A CA 1
ATOM 761 C C . LEU A 1 95 ? -0.022 2.790 -2.522 1.00 91.94 95 LEU A C 1
ATOM 763 O O . LEU A 1 95 ? -0.346 2.958 -3.691 1.00 91.94 95 LEU A O 1
ATOM 767 N N . ALA A 1 96 ? -0.747 2.027 -1.694 1.00 93.81 96 ALA A N 1
ATOM 768 C CA . ALA A 1 96 ? -1.949 1.303 -2.138 1.00 93.81 96 ALA A CA 1
ATOM 769 C C . ALA A 1 96 ? -2.988 2.231 -2.797 1.00 93.81 96 ALA A C 1
ATOM 771 O O . ALA A 1 96 ? -3.487 1.941 -3.889 1.00 93.81 96 ALA A O 1
ATOM 772 N N . LYS A 1 97 ? -3.248 3.397 -2.188 1.00 93.19 97 LYS A N 1
ATOM 773 C CA . LYS A 1 97 ? -4.122 4.431 -2.759 1.00 93.19 97 LYS A CA 1
ATOM 774 C C . LYS A 1 97 ? -3.630 4.907 -4.128 1.00 93.19 97 LYS A C 1
ATOM 776 O O . LYS A 1 97 ? -4.435 5.083 -5.044 1.00 93.19 97 LYS A O 1
ATOM 781 N N . ALA A 1 98 ? -2.327 5.164 -4.255 1.00 93.12 98 ALA A N 1
ATOM 782 C CA . ALA A 1 98 ? -1.718 5.637 -5.496 1.00 93.12 98 ALA A CA 1
ATOM 783 C C . ALA A 1 98 ? -1.791 4.571 -6.597 1.00 93.12 98 ALA A C 1
ATOM 785 O O . ALA A 1 98 ? -2.237 4.872 -7.703 1.00 93.12 98 ALA A O 1
ATOM 786 N N . LEU A 1 99 ? -1.436 3.324 -6.271 1.00 93.94 99 LEU A N 1
ATOM 787 C CA . LEU A 1 99 ? -1.496 2.192 -7.192 1.00 93.94 99 LEU A CA 1
ATOM 788 C C . LEU A 1 99 ? -2.907 2.011 -7.747 1.00 93.94 99 LEU A C 1
ATOM 790 O O . LEU A 1 99 ? -3.059 2.001 -8.965 1.00 93.94 99 LEU A O 1
ATOM 794 N N . ARG A 1 100 ? -3.940 1.962 -6.888 1.00 94.81 100 ARG A N 1
ATOM 795 C CA . ARG A 1 100 ? -5.329 1.835 -7.359 1.00 94.81 100 ARG A CA 1
ATOM 796 C C . ARG A 1 100 ? -5.697 2.959 -8.318 1.00 94.81 100 ARG A C 1
ATOM 798 O O . ARG A 1 100 ? -6.268 2.695 -9.374 1.00 94.81 100 ARG A O 1
ATOM 805 N N . HIS A 1 101 ? -5.414 4.206 -7.933 1.00 92.38 101 HIS A N 1
ATOM 806 C CA . HIS A 1 101 ? -5.770 5.371 -8.737 1.00 92.38 101 HIS A CA 1
ATOM 807 C C . HIS A 1 101 ? -5.191 5.254 -10.149 1.00 92.38 101 HIS A C 1
ATOM 809 O O . HIS A 1 101 ? -5.930 5.296 -11.127 1.00 92.38 101 HIS A O 1
ATOM 815 N N . ILE A 1 102 ? -3.885 5.032 -10.257 1.00 93.12 102 ILE A N 1
ATOM 816 C CA . ILE A 1 102 ? -3.180 5.048 -11.542 1.00 93.12 102 ILE A CA 1
ATOM 817 C C . ILE A 1 102 ? -3.502 3.792 -12.361 1.00 93.12 102 ILE A C 1
ATOM 819 O O . ILE A 1 102 ? -3.702 3.881 -13.573 1.00 93.12 102 ILE A O 1
ATOM 823 N N . PHE A 1 103 ? -3.601 2.630 -11.707 1.00 94.69 103 PHE A N 1
ATOM 824 C CA . PHE A 1 103 ? -3.924 1.366 -12.364 1.00 94.69 103 PHE A CA 1
ATOM 825 C C . PHE A 1 103 ? -5.321 1.381 -12.990 1.00 94.69 103 PHE A C 1
ATOM 827 O O . PHE A 1 103 ? -5.464 1.031 -14.158 1.00 94.69 103 PHE A O 1
ATOM 834 N N . PHE A 1 104 ? -6.347 1.856 -12.276 1.00 92.38 104 PHE A N 1
ATOM 835 C CA . PHE A 1 104 ? -7.704 1.956 -12.833 1.00 92.38 104 PHE A CA 1
ATOM 836 C C . PHE A 1 104 ? -7.852 3.047 -13.896 1.00 92.38 104 PHE A C 1
ATOM 838 O O . PHE A 1 104 ? -8.757 2.968 -14.722 1.00 92.38 104 PHE A O 1
ATOM 845 N N . HIS A 1 105 ? -6.947 4.027 -13.928 1.00 90.06 105 HIS A N 1
ATOM 846 C CA . HIS A 1 105 ? -6.825 4.953 -15.054 1.00 90.06 105 HIS A CA 1
ATOM 847 C C . HIS A 1 105 ? -6.026 4.377 -16.238 1.00 90.06 105 HIS A C 1
ATOM 849 O O . HIS A 1 105 ? -5.861 5.062 -17.243 1.00 90.06 105 HIS A O 1
ATOM 855 N N . GLY A 1 106 ? -5.553 3.128 -16.151 1.00 87.38 106 GLY A N 1
ATOM 856 C CA . GLY A 1 106 ? -4.859 2.424 -17.232 1.00 87.38 106 GLY A CA 1
ATOM 857 C C . GLY A 1 106 ? -3.404 2.849 -17.440 1.00 87.38 106 GLY A C 1
ATOM 858 O O . GLY A 1 106 ? -2.792 2.453 -18.427 1.00 87.38 106 GLY A O 1
ATOM 859 N N . ALA A 1 107 ? -2.840 3.644 -16.529 1.00 88.06 107 ALA A N 1
ATOM 860 C CA . ALA A 1 107 ? -1.517 4.246 -16.693 1.00 88.06 107 ALA A CA 1
ATOM 861 C C . ALA A 1 107 ? -0.384 3.480 -15.983 1.00 88.06 107 ALA A C 1
ATOM 863 O O . ALA A 1 107 ? 0.784 3.839 -16.120 1.00 88.06 107 ALA A O 1
ATOM 864 N N . LEU A 1 108 ? -0.707 2.424 -15.227 1.00 91.69 108 LEU A N 1
ATOM 865 C CA . LEU A 1 108 ? 0.275 1.619 -14.502 1.00 91.69 108 LEU A CA 1
ATOM 866 C C . LEU A 1 108 ? 0.369 0.204 -15.072 1.00 91.69 108 LEU A C 1
ATOM 868 O O . LEU A 1 108 ? -0.639 -0.488 -15.217 1.00 91.69 108 LEU A O 1
ATOM 872 N N . THR A 1 109 ? 1.594 -0.244 -15.333 1.00 91.75 109 THR A N 1
ATOM 873 C CA . THR A 1 109 ? 1.902 -1.609 -15.776 1.00 91.75 109 THR A CA 1
ATOM 874 C C . THR A 1 109 ? 2.912 -2.261 -14.826 1.00 91.75 109 THR A C 1
ATOM 876 O O . THR A 1 109 ? 3.640 -1.552 -14.128 1.00 91.75 109 THR A O 1
ATOM 879 N N . PRO A 1 110 ? 3.012 -3.602 -14.797 1.00 90.38 110 PRO A N 1
ATOM 880 C CA . PRO A 1 110 ? 3.986 -4.305 -13.955 1.00 90.38 110 PRO A CA 1
ATOM 881 C C . PRO A 1 110 ? 5.451 -4.017 -14.289 1.00 90.38 110 PRO A C 1
ATOM 883 O O . PRO A 1 110 ? 6.325 -4.290 -13.479 1.00 90.38 110 PRO A O 1
ATOM 886 N N . ASN A 1 111 ? 5.716 -3.490 -15.484 1.00 90.19 111 ASN A N 1
ATOM 887 C CA . ASN A 1 111 ? 7.050 -3.141 -15.967 1.00 90.19 111 ASN A CA 1
ATOM 888 C C . ASN A 1 111 ? 7.296 -1.621 -15.955 1.00 90.19 111 ASN A C 1
ATOM 890 O O . ASN A 1 111 ? 8.241 -1.135 -16.581 1.00 90.19 111 ASN A O 1
ATOM 894 N N . ALA A 1 112 ? 6.420 -0.849 -15.305 1.00 88.06 112 ALA A N 1
ATOM 895 C CA . ALA A 1 112 ? 6.502 0.603 -15.259 1.00 88.06 112 ALA A CA 1
ATOM 896 C C . ALA A 1 112 ? 7.867 1.073 -14.738 1.00 88.06 112 ALA A C 1
ATOM 898 O O . ALA A 1 112 ? 8.329 0.627 -13.692 1.00 88.06 112 ALA A O 1
ATOM 899 N N . GLY A 1 113 ? 8.519 1.971 -15.480 1.00 83.31 113 GLY A N 1
ATOM 900 C CA . GLY A 1 113 ? 9.842 2.475 -15.108 1.00 83.31 113 GLY A CA 1
ATOM 901 C C . GLY A 1 113 ? 10.924 1.390 -15.096 1.00 83.31 113 GLY A C 1
ATOM 902 O O . GLY A 1 113 ? 11.888 1.510 -14.365 1.00 83.31 113 GLY A O 1
ATOM 903 N N . GLY A 1 114 ? 10.767 0.291 -15.839 1.00 84.19 114 GLY A N 1
ATOM 904 C CA . GLY A 1 114 ? 11.743 -0.802 -15.815 1.00 84.19 114 GLY A CA 1
ATOM 905 C C . GLY A 1 114 ? 11.686 -1.672 -14.555 1.00 84.19 114 GLY A C 1
ATOM 906 O O . GLY A 1 114 ? 12.576 -2.496 -14.361 1.00 84.19 114 GLY A O 1
ATOM 907 N N . ALA A 1 115 ? 10.644 -1.527 -13.728 1.00 86.19 115 ALA A N 1
ATOM 908 C CA . ALA A 1 115 ? 10.398 -2.412 -12.594 1.00 86.19 115 ALA A CA 1
ATOM 909 C C . ALA A 1 115 ? 10.326 -3.880 -13.027 1.00 86.19 115 ALA A C 1
ATOM 911 O O . ALA A 1 115 ? 9.790 -4.205 -14.096 1.00 86.19 115 ALA A O 1
ATOM 912 N N . SER A 1 116 ? 10.803 -4.779 -12.167 1.00 90.12 116 SER A N 1
ATOM 913 C CA . SER A 1 116 ? 10.540 -6.200 -12.351 1.00 90.12 116 SER A CA 1
ATOM 914 C C . SER A 1 116 ? 9.089 -6.511 -11.967 1.00 90.12 116 SER A C 1
ATOM 916 O O . SER A 1 116 ? 8.662 -6.157 -10.863 1.00 90.12 116 SER A O 1
ATOM 918 N N . PRO A 1 117 ? 8.323 -7.251 -12.793 1.00 91.06 117 PRO A N 1
ATOM 919 C CA . PRO A 1 117 ? 6.990 -7.705 -12.407 1.00 91.06 117 PRO A CA 1
ATOM 920 C C . PRO A 1 117 ? 6.985 -8.482 -11.086 1.00 91.06 117 PRO A C 1
ATOM 922 O O . PRO A 1 117 ? 6.011 -8.403 -10.344 1.00 91.06 117 PRO A O 1
ATOM 925 N N . ALA A 1 118 ? 8.073 -9.189 -10.759 1.00 91.19 118 ALA A N 1
ATOM 926 C CA . ALA A 1 118 ? 8.212 -9.899 -9.490 1.00 91.19 118 ALA A CA 1
ATOM 927 C C . ALA A 1 118 ? 8.282 -8.944 -8.283 1.00 91.19 118 ALA A C 1
ATOM 929 O O . ALA A 1 118 ? 7.643 -9.205 -7.268 1.00 91.19 118 ALA A O 1
ATOM 930 N N . GLU A 1 119 ? 8.993 -7.818 -8.401 1.00 90.81 119 GLU A N 1
ATOM 931 C CA . GLU A 1 119 ? 9.028 -6.788 -7.351 1.00 90.81 119 GLU A CA 1
ATOM 932 C C . GLU A 1 119 ? 7.637 -6.175 -7.156 1.00 90.81 119 GLU A C 1
ATOM 934 O O . GLU A 1 119 ? 7.174 -6.029 -6.026 1.00 90.81 119 GLU A O 1
ATOM 939 N N . VAL A 1 120 ? 6.928 -5.891 -8.257 1.00 92.88 120 VAL A N 1
ATOM 940 C CA . VAL A 1 120 ? 5.550 -5.375 -8.206 1.00 92.88 120 VAL A CA 1
ATOM 941 C C . VAL A 1 120 ? 4.612 -6.360 -7.507 1.00 92.88 120 VAL A C 1
ATOM 943 O O . VAL A 1 120 ? 3.766 -5.927 -6.724 1.00 92.88 120 VAL A O 1
ATOM 946 N N . VAL A 1 121 ? 4.766 -7.668 -7.745 1.00 95.12 121 VAL A N 1
ATOM 947 C CA . VAL A 1 121 ? 4.000 -8.706 -7.037 1.00 95.12 121 VAL A CA 1
ATOM 948 C C . VAL A 1 121 ? 4.254 -8.638 -5.535 1.00 95.12 121 VAL A C 1
ATOM 950 O O . VAL A 1 121 ? 3.287 -8.552 -4.783 1.00 95.12 121 VAL A O 1
ATOM 953 N N . ILE A 1 122 ? 5.518 -8.605 -5.100 1.00 94.44 122 ILE A N 1
ATOM 954 C CA . ILE A 1 122 ? 5.862 -8.568 -3.670 1.00 94.44 122 ILE A CA 1
ATOM 955 C C . ILE A 1 122 ? 5.286 -7.315 -3.004 1.00 94.44 122 ILE A C 1
ATOM 957 O O . ILE A 1 122 ? 4.630 -7.416 -1.969 1.00 94.44 122 ILE A O 1
ATOM 961 N N . ILE A 1 123 ? 5.459 -6.144 -3.627 1.00 93.56 123 ILE A N 1
ATOM 962 C CA . ILE A 1 123 ? 4.899 -4.883 -3.122 1.00 93.56 123 ILE A CA 1
ATOM 963 C C . ILE A 1 123 ? 3.379 -4.996 -2.976 1.00 93.56 123 ILE A C 1
ATOM 965 O O . ILE A 1 123 ? 2.828 -4.668 -1.929 1.00 93.56 123 ILE A O 1
ATOM 969 N N . CYS A 1 124 ? 2.687 -5.468 -4.015 1.00 96.19 124 CYS A N 1
ATOM 970 C CA . CYS A 1 124 ? 1.234 -5.606 -3.985 1.00 96.19 124 CYS A CA 1
ATOM 971 C C . CYS A 1 124 ? 0.769 -6.608 -2.924 1.00 96.19 124 CYS A C 1
ATOM 973 O O . CYS A 1 124 ? -0.248 -6.362 -2.278 1.00 96.19 124 CYS A O 1
ATOM 975 N N . ASP A 1 125 ? 1.493 -7.708 -2.729 1.00 97.00 125 ASP A N 1
ATOM 976 C CA . ASP A 1 125 ? 1.156 -8.725 -1.734 1.00 97.00 125 ASP A CA 1
ATOM 977 C C . ASP A 1 125 ? 1.320 -8.211 -0.311 1.00 97.00 125 ASP A C 1
ATOM 979 O O . ASP A 1 125 ? 0.421 -8.415 0.501 1.00 97.00 125 ASP A O 1
ATOM 983 N N . GLU A 1 126 ? 2.389 -7.474 -0.021 1.00 96.50 126 GLU A N 1
ATOM 984 C CA . GLU A 1 126 ? 2.556 -6.831 1.284 1.00 96.50 126 GLU A CA 1
ATOM 985 C C . GLU A 1 126 ? 1.479 -5.782 1.560 1.00 96.50 126 GLU A C 1
ATOM 987 O O . GLU A 1 126 ? 0.933 -5.722 2.661 1.00 96.50 126 GLU A O 1
ATOM 992 N N . LEU A 1 127 ? 1.086 -5.009 0.545 1.00 96.38 127 LEU A N 1
ATOM 993 C CA . LEU A 1 127 ? -0.042 -4.087 0.674 1.00 96.38 127 LEU A CA 1
ATOM 994 C C . LEU A 1 127 ? -1.357 -4.823 0.953 1.00 96.38 127 LEU A C 1
ATOM 996 O O . LEU A 1 127 ? -2.144 -4.367 1.782 1.00 96.38 127 LEU A O 1
ATOM 1000 N N . CYS A 1 128 ? -1.607 -5.946 0.272 1.00 97.81 128 CYS A N 1
ATOM 1001 C CA . CYS A 1 128 ? -2.799 -6.761 0.507 1.00 97.81 128 CYS A CA 1
ATOM 1002 C C . CYS A 1 128 ? -2.818 -7.318 1.930 1.00 97.81 128 CYS A C 1
ATOM 1004 O O . CYS A 1 128 ? -3.830 -7.161 2.607 1.00 97.81 128 CYS A O 1
ATOM 1006 N N . LYS A 1 129 ? -1.708 -7.916 2.383 1.00 97.06 129 LYS A N 1
ATOM 1007 C CA . LYS A 1 129 ? -1.574 -8.464 3.740 1.00 97.06 129 LYS A CA 1
ATOM 1008 C C . LYS A 1 129 ? -1.874 -7.401 4.786 1.00 97.06 129 LYS A C 1
ATOM 1010 O O . LYS A 1 129 ? -2.791 -7.590 5.575 1.00 97.06 129 LYS A O 1
ATOM 1015 N N . TYR A 1 130 ? -1.208 -6.249 4.703 1.00 96.00 130 TYR A N 1
ATOM 1016 C CA . TYR A 1 130 ? -1.419 -5.175 5.668 1.00 96.00 130 TYR A CA 1
ATOM 1017 C C . TYR A 1 130 ? -2.876 -4.690 5.700 1.00 96.00 130 TYR A C 1
ATOM 1019 O O . TYR A 1 130 ? -3.448 -4.480 6.766 1.00 96.00 130 TYR A O 1
ATOM 1027 N N . MET A 1 131 ? -3.522 -4.534 4.536 1.00 96.25 131 MET A N 1
ATOM 1028 C CA . MET A 1 131 ? -4.935 -4.139 4.492 1.00 96.25 131 MET A CA 1
ATOM 1029 C C . MET A 1 131 ? -5.858 -5.180 5.136 1.00 96.25 131 MET A C 1
ATOM 1031 O O . MET A 1 131 ? -6.798 -4.785 5.821 1.00 96.25 131 MET A O 1
ATOM 1035 N N . VAL A 1 132 ? -5.608 -6.476 4.924 1.00 96.19 132 VAL A N 1
ATOM 1036 C CA . VAL A 1 132 ? -6.394 -7.558 5.542 1.00 96.19 132 VAL A CA 1
ATOM 1037 C C . VAL A 1 132 ? -6.180 -7.591 7.049 1.00 96.19 132 VAL A C 1
ATOM 1039 O O . VAL A 1 132 ? -7.160 -7.598 7.780 1.00 96.19 132 VAL A O 1
ATOM 1042 N N . GLU A 1 133 ? -4.934 -7.524 7.516 1.00 95.12 133 GLU A N 1
ATOM 1043 C CA . GLU A 1 133 ? -4.612 -7.517 8.948 1.00 95.12 133 GLU A CA 1
ATOM 1044 C C . GLU A 1 133 ? -5.315 -6.371 9.685 1.00 95.12 133 GLU A C 1
ATOM 1046 O O . GLU A 1 133 ? -5.908 -6.581 10.743 1.00 95.12 133 GLU A O 1
ATOM 1051 N N . VAL A 1 134 ? -5.332 -5.175 9.086 1.00 94.06 134 VAL A N 1
ATOM 1052 C CA . VAL A 1 134 ? -6.070 -4.036 9.641 1.00 94.06 134 VAL A CA 1
ATOM 1053 C C . VAL A 1 134 ? -7.577 -4.298 9.670 1.00 94.06 134 VAL A C 1
ATOM 1055 O O . VAL A 1 134 ? -8.227 -4.002 10.673 1.00 94.06 134 VAL A O 1
ATOM 1058 N N . ILE A 1 135 ? -8.154 -4.798 8.571 1.00 94.38 135 ILE A N 1
ATOM 1059 C CA . ILE A 1 135 ? -9.597 -5.074 8.489 1.00 94.38 135 ILE A CA 1
ATOM 1060 C C . ILE A 1 135 ? -9.992 -6.104 9.546 1.00 94.38 135 ILE A C 1
ATOM 1062 O O . ILE A 1 135 ? -10.946 -5.867 10.285 1.00 94.38 135 ILE A O 1
ATOM 1066 N N . ASP A 1 136 ? -9.249 -7.203 9.645 1.00 94.25 136 ASP A N 1
ATOM 1067 C CA . ASP A 1 136 ? -9.514 -8.279 10.595 1.00 94.25 136 ASP A CA 1
ATOM 1068 C C . ASP A 1 136 ? -9.384 -7.772 12.033 1.00 94.25 136 ASP A C 1
ATOM 1070 O O . ASP A 1 136 ? -10.308 -7.933 12.834 1.00 94.25 136 ASP A O 1
ATOM 1074 N N . GLY A 1 137 ? -8.283 -7.089 12.359 1.00 92.69 137 GLY A N 1
ATOM 1075 C CA . GLY A 1 137 ? -8.044 -6.567 13.701 1.00 92.69 137 GLY A CA 1
ATOM 1076 C C . GLY A 1 137 ? -9.118 -5.575 14.155 1.00 92.69 137 GLY A C 1
ATOM 1077 O O . GLY A 1 137 ? -9.636 -5.675 15.270 1.00 92.69 137 GLY A O 1
ATOM 1078 N N . GLU A 1 138 ? -9.524 -4.653 13.281 1.00 91.50 138 GLU A N 1
ATOM 1079 C CA . GLU A 1 138 ? -10.608 -3.721 13.588 1.00 91.50 138 GLU A CA 1
ATOM 1080 C C . GLU A 1 138 ? -11.981 -4.409 13.629 1.00 91.50 138 GLU A C 1
ATOM 1082 O O . GLU A 1 138 ? -12.809 -4.049 14.467 1.00 91.50 138 GLU A O 1
ATOM 1087 N N . PHE A 1 139 ? -12.249 -5.401 12.777 1.00 90.81 139 PHE A N 1
ATOM 1088 C CA . PHE A 1 139 ? -13.503 -6.157 12.812 1.00 90.81 139 PHE A CA 1
ATOM 1089 C C . PHE A 1 139 ? -13.681 -6.886 14.151 1.00 90.81 139 PHE A C 1
ATOM 1091 O O . PHE A 1 139 ? -14.744 -6.780 14.773 1.00 90.81 139 PHE A O 1
ATOM 1098 N N . PHE A 1 140 ? -12.637 -7.569 14.635 1.00 90.12 140 PHE A N 1
ATOM 1099 C CA . PHE A 1 140 ? -12.660 -8.230 15.941 1.00 90.12 140 PHE A CA 1
ATOM 1100 C C . PHE A 1 140 ? -12.870 -7.229 17.076 1.00 90.12 140 PHE A C 1
ATOM 1102 O O . PHE A 1 140 ? -13.772 -7.426 17.892 1.00 90.12 140 PHE A O 1
ATOM 1109 N N . ARG A 1 141 ? -12.125 -6.115 17.083 1.00 88.81 141 ARG A N 1
ATOM 1110 C CA . ARG A 1 141 ? -12.248 -5.078 18.118 1.00 88.81 141 ARG A CA 1
ATOM 1111 C C . ARG A 1 141 ? -13.682 -4.553 18.253 1.00 88.81 141 ARG A C 1
ATOM 1113 O O . ARG A 1 141 ? -14.224 -4.519 19.356 1.00 88.81 141 ARG A O 1
ATOM 1120 N N . HIS A 1 142 ? -14.322 -4.189 17.142 1.00 87.56 142 HIS A N 1
ATOM 1121 C CA . HIS A 1 142 ? -15.698 -3.679 17.178 1.00 87.56 142 HIS A CA 1
ATOM 1122 C C . HIS A 1 142 ? -16.717 -4.765 17.544 1.00 87.56 142 HIS A C 1
ATOM 1124 O O . HIS A 1 142 ? -17.710 -4.475 18.209 1.00 87.56 142 HIS A O 1
ATOM 1130 N N . THR A 1 143 ? -16.482 -6.018 17.145 1.00 88.00 143 THR A N 1
ATOM 1131 C C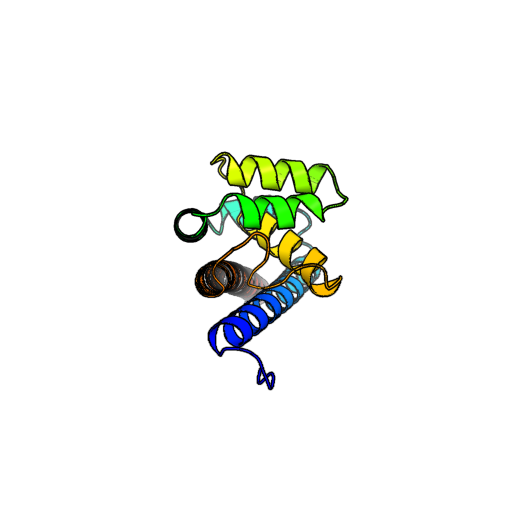A . THR A 1 143 ? -17.356 -7.138 17.524 1.00 88.00 143 THR A CA 1
ATOM 1132 C C . THR A 1 143 ? -17.315 -7.379 19.034 1.00 88.00 143 THR A C 1
ATOM 1134 O O . THR A 1 143 ? -18.362 -7.536 19.660 1.00 88.00 143 THR A O 1
ATOM 1137 N N . GLU A 1 144 ? -16.130 -7.345 19.647 1.00 90.12 144 GLU A N 1
ATOM 1138 C CA . GLU A 1 144 ? -15.981 -7.475 21.101 1.00 90.12 144 GLU A CA 1
ATOM 1139 C C . GLU A 1 144 ? -16.641 -6.323 21.868 1.00 90.12 144 GLU A C 1
ATOM 1141 O O . GLU A 1 144 ? -17.264 -6.545 22.908 1.00 90.12 144 GLU A O 1
ATOM 1146 N N . GLU A 1 145 ? -16.528 -5.093 21.365 1.00 87.56 145 GLU A N 1
ATOM 1147 C CA . GLU A 1 145 ? -17.204 -3.926 21.943 1.00 87.56 145 GLU A CA 1
ATOM 1148 C C . GLU A 1 145 ? -18.727 -4.070 21.887 1.00 87.56 145 GLU A C 1
ATOM 1150 O O . GLU A 1 145 ? -19.399 -3.825 22.887 1.00 87.56 145 GLU A O 1
ATOM 1155 N N . LEU A 1 146 ? -19.273 -4.533 20.759 1.00 87.00 146 LEU A N 1
ATOM 1156 C CA . LEU A 1 146 ? -20.708 -4.783 20.619 1.00 87.00 146 LEU A CA 1
ATOM 1157 C C . LEU A 1 146 ? -21.196 -5.856 21.596 1.00 87.00 146 LEU A C 1
ATOM 1159 O O . LEU A 1 146 ? -22.217 -5.644 22.247 1.00 87.00 146 LEU A O 1
ATOM 1163 N N . ILE A 1 147 ? -20.457 -6.963 21.748 1.00 89.38 147 ILE A N 1
ATOM 1164 C CA . ILE A 1 147 ? -20.797 -8.040 22.694 1.00 89.38 147 ILE A CA 1
ATOM 1165 C C . ILE A 1 147 ? -20.884 -7.507 24.131 1.00 89.38 147 ILE A C 1
ATOM 1167 O O . ILE A 1 147 ? -21.818 -7.855 24.848 1.00 89.38 147 ILE A O 1
ATOM 1171 N N . LYS A 1 148 ? -19.965 -6.624 24.543 1.00 85.75 148 LYS A N 1
ATOM 1172 C CA . LYS A 1 148 ? -19.966 -6.018 25.891 1.00 85.75 148 LYS A CA 1
ATOM 1173 C C . LYS A 1 148 ? -21.147 -5.081 26.156 1.00 85.75 148 LYS A C 1
ATOM 1175 O O . LYS A 1 148 ? -21.434 -4.799 27.311 1.00 85.75 148 LYS A O 1
ATOM 1180 N N . VAL A 1 149 ? -21.775 -4.541 25.112 1.00 82.94 149 VAL A N 1
ATOM 1181 C CA . VAL A 1 149 ? -22.914 -3.613 25.236 1.00 82.94 149 VAL A CA 1
ATOM 1182 C C . VAL A 1 149 ? -24.250 -4.362 25.278 1.00 82.94 149 VAL A C 1
ATOM 1184 O O . VAL A 1 149 ? -25.210 -3.858 25.857 1.00 82.94 149 VAL A O 1
ATOM 1187 N N . ILE A 1 150 ? -24.324 -5.542 24.655 1.00 78.94 150 ILE A N 1
ATOM 1188 C CA . ILE A 1 150 ? -25.558 -6.341 24.545 1.00 78.94 150 ILE A CA 1
ATOM 1189 C C . ILE A 1 150 ? -25.664 -7.479 25.572 1.00 78.94 150 ILE A C 1
ATOM 1191 O O . ILE A 1 150 ? -26.763 -8.005 25.747 1.00 78.94 150 ILE A O 1
ATOM 1195 N N . GLY A 1 151 ? -24.548 -7.888 26.185 1.00 60.59 151 GLY A N 1
ATOM 1196 C CA . GLY A 1 151 ? -24.485 -8.910 27.238 1.00 60.59 151 GLY A CA 1
ATOM 1197 C C . GLY A 1 151 ? -24.481 -8.303 28.630 1.00 60.59 151 GLY A C 1
ATOM 1198 O O . GLY A 1 151 ? -25.138 -8.899 29.511 1.00 60.59 151 GLY A O 1
#